Protein AF-A0A7V5NYD5-F1 (afdb_monomer_lite)

Sequence (141 aa):
VQAPVLSQFAYLVALLLFLVFDLHHLFLLGLGESFRLLPLGTLVLKRSLFEFLSLKGAVLFSLGLKVMAPALVILLLIQFALGIVSRFVPQINVMIVSFPLTIAVGLFFFGLTLELLGEILAPAYGRAVGLMPFIMKFFRG

Organism: NCBI:txid501497

Secondary structure (DSSP, 8-state):
----HHHHHHHHHHHHHHHHTTHHHHHHHHHHHHHHHS-TT-----HHHHHHHHHHHHHHHHHHHHHHHHHHHHHHHHHHHHHHHHHH-TTS-HHHHHHHHHHHHHHHHHHHHHHHHHHHHHHHHHHHHHTHHHHHHTT--

pLDDT: mean 84.42, std 9.33, range [44.72, 96.69]

Radius of gyration: 21.74 Å; chains: 1; bounding box: 43×26×63 Å

Foldseek 3Di:
DDDDPLVVVVVVLLVVLCVVLVLVVLVVVLVVVLCVLDPPPLFDQDPVLVVVVVVVVVVVVVVVCVLCVVLVVVLVVLVVVLVVVCVVPVVDPSVVVSVVVNVVSVVVSSVVCSVCVSVVSSVVSVVVSVCSVVSSVNGHD

InterPro domains:
  IPR002010 Type III secretion system inner membrane R protein [PF01311] (2-122)
  IPR002010 Type III secretion system inner membrane R protein [PR00953] (61-83)
  IPR002010 Type III secretion system inner membrane R protein [PR00953] (83-102)
  IPR002010 Type III secretion system inner membrane R protein [PTHR30065] (2-118)

Structure (mmCIF, N/CA/C/O backbone):
data_AF-A0A7V5NYD5-F1
#
_entry.id   AF-A0A7V5NYD5-F1
#
loop_
_atom_site.group_PDB
_atom_site.id
_atom_site.type_symbol
_atom_site.label_atom_id
_atom_site.label_alt_id
_atom_site.label_comp_id
_atom_site.label_asym_id
_atom_site.label_entity_id
_atom_site.label_seq_id
_atom_site.pdbx_PDB_ins_code
_atom_site.Cartn_x
_atom_site.Cartn_y
_atom_site.Cartn_z
_atom_site.occupancy
_atom_site.B_iso_or_equiv
_atom_site.auth_seq_id
_atom_site.auth_comp_id
_atom_site.auth_asym_id
_atom_site.auth_atom_id
_atom_site.pdbx_PDB_model_num
ATOM 1 N N . VAL A 1 1 ? 9.999 -18.517 4.140 1.00 44.72 1 VAL A N 1
ATOM 2 C CA . VAL A 1 1 ? 9.552 -17.222 4.706 1.00 44.72 1 VAL A CA 1
ATOM 3 C C . VAL A 1 1 ? 8.035 -17.222 4.681 1.00 44.72 1 VAL A C 1
ATOM 5 O O . VAL A 1 1 ? 7.474 -17.479 3.626 1.00 44.72 1 VAL A O 1
ATOM 8 N N . GLN A 1 2 ? 7.380 -17.075 5.831 1.00 48.22 2 GLN A N 1
ATOM 9 C CA . GLN A 1 2 ? 5.923 -17.169 5.945 1.00 48.22 2 GLN A CA 1
ATOM 10 C C . GLN A 1 2 ? 5.310 -15.871 5.396 1.00 48.22 2 GLN A C 1
ATOM 12 O O . GLN A 1 2 ? 5.367 -14.833 6.050 1.00 48.22 2 GLN A O 1
ATOM 17 N N . ALA A 1 3 ? 4.814 -15.899 4.157 1.00 64.88 3 ALA A N 1
ATOM 18 C CA . ALA A 1 3 ? 4.104 -14.760 3.588 1.00 64.88 3 ALA A CA 1
ATOM 19 C C . ALA A 1 3 ? 2.707 -14.666 4.232 1.00 64.88 3 ALA A C 1
ATOM 21 O O . ALA A 1 3 ? 2.021 -15.689 4.328 1.00 64.88 3 ALA A O 1
ATOM 22 N N . PRO A 1 4 ? 2.259 -13.478 4.677 1.00 85.25 4 PRO A N 1
ATOM 23 C CA . PRO A 1 4 ? 0.896 -13.291 5.161 1.00 85.25 4 PRO A CA 1
ATOM 24 C C . PRO A 1 4 ? -0.130 -13.736 4.113 1.00 85.25 4 PRO A C 1
ATOM 26 O O . PRO A 1 4 ? -0.029 -13.350 2.948 1.00 85.25 4 PRO A O 1
ATOM 29 N N . VAL A 1 5 ? -1.146 -14.497 4.526 1.00 89.31 5 VAL A N 1
ATOM 30 C CA . VAL A 1 5 ? -2.146 -15.101 3.621 1.00 89.31 5 VAL A CA 1
ATOM 31 C C . VAL A 1 5 ? -2.804 -14.057 2.712 1.00 89.31 5 VAL A C 1
ATOM 33 O O . VAL A 1 5 ? -2.909 -14.272 1.507 1.00 89.31 5 VAL A O 1
ATOM 36 N N . LEU A 1 6 ? -3.167 -12.889 3.256 1.00 87.94 6 LEU A N 1
ATOM 37 C CA . LEU A 1 6 ? -3.768 -11.801 2.476 1.00 87.94 6 LEU A CA 1
ATOM 38 C C . LEU A 1 6 ? -2.814 -11.232 1.414 1.00 87.94 6 LEU A C 1
ATOM 40 O O . LEU A 1 6 ? -3.253 -10.927 0.308 1.00 87.94 6 LEU A O 1
ATOM 44 N N . SER A 1 7 ? -1.515 -11.114 1.712 1.00 87.19 7 SER A N 1
ATOM 45 C CA . SER A 1 7 ? -0.536 -10.642 0.720 1.00 87.19 7 SER A CA 1
ATOM 46 C C . SER A 1 7 ? -0.368 -11.632 -0.428 1.00 87.19 7 SER A C 1
ATOM 48 O O . SER A 1 7 ? -0.313 -11.222 -1.585 1.00 87.19 7 SER A O 1
ATOM 50 N N . GLN A 1 8 ? -0.367 -12.933 -0.122 1.00 91.19 8 GLN A N 1
ATOM 51 C CA . GLN A 1 8 ? -0.298 -13.974 -1.140 1.00 91.19 8 GLN A CA 1
ATOM 52 C C . GLN A 1 8 ? -1.561 -13.971 -2.004 1.00 91.19 8 GLN A C 1
ATOM 54 O O . GLN A 1 8 ? -1.473 -14.086 -3.224 1.00 91.19 8 GLN A O 1
ATOM 59 N N . PHE A 1 9 ? -2.730 -13.793 -1.387 1.00 90.69 9 PHE A N 1
ATOM 60 C CA . PHE A 1 9 ? -3.989 -13.675 -2.113 1.00 90.69 9 PHE A CA 1
ATOM 61 C C . PHE A 1 9 ? -3.986 -12.470 -3.063 1.00 90.69 9 PHE A C 1
ATOM 63 O O . PHE A 1 9 ? -4.246 -12.631 -4.252 1.00 90.69 9 PHE A O 1
ATOM 70 N N . ALA A 1 10 ? -3.618 -11.281 -2.575 1.00 87.81 10 ALA A N 1
ATOM 71 C CA . ALA A 1 10 ? -3.524 -10.080 -3.406 1.00 87.81 10 ALA A CA 1
ATOM 72 C C . ALA A 1 10 ? -2.519 -10.243 -4.559 1.00 87.81 10 ALA A C 1
ATOM 74 O O . ALA A 1 10 ? -2.792 -9.807 -5.675 1.00 87.81 10 ALA A O 1
ATOM 75 N N . TYR A 1 11 ? -1.386 -10.911 -4.315 1.00 88.88 11 TYR A N 1
ATOM 76 C CA . TYR A 1 11 ? -0.411 -11.235 -5.356 1.00 88.88 11 TYR A CA 1
ATOM 77 C C . TYR A 1 11 ? -1.007 -12.132 -6.448 1.00 88.88 11 TYR A C 1
ATOM 79 O O . TYR A 1 11 ? -0.845 -11.838 -7.631 1.00 88.88 11 TYR A O 1
ATOM 87 N N . LEU A 1 12 ? -1.726 -13.194 -6.071 1.00 92.06 12 LEU A N 1
ATOM 88 C CA . LEU A 1 12 ? -2.377 -14.084 -7.035 1.00 92.06 12 LEU A CA 1
ATOM 89 C C . LEU A 1 12 ? -3.437 -13.345 -7.860 1.00 92.06 12 LEU A C 1
ATOM 91 O O . LEU A 1 12 ? -3.482 -13.519 -9.075 1.00 92.06 12 LEU A O 1
ATOM 95 N N . VAL A 1 13 ? -4.239 -12.476 -7.236 1.00 90.25 13 VAL A N 1
ATOM 96 C CA . VAL A 1 13 ? -5.211 -11.633 -7.955 1.00 90.25 13 VAL A CA 1
ATOM 97 C C . VAL A 1 13 ? -4.500 -10.697 -8.935 1.00 90.25 13 VAL A C 1
ATOM 99 O O . VAL A 1 13 ? -4.882 -10.629 -10.100 1.00 90.25 13 VAL A O 1
ATOM 102 N N . ALA A 1 14 ? -3.436 -10.017 -8.504 1.00 87.25 14 ALA A N 1
ATOM 103 C CA . ALA A 1 14 ? -2.657 -9.137 -9.374 1.00 87.25 14 ALA A CA 1
ATOM 104 C C . ALA A 1 14 ? -2.025 -9.895 -10.554 1.00 87.25 14 ALA A C 1
ATOM 106 O O . ALA A 1 14 ? -2.023 -9.389 -11.675 1.00 87.25 14 ALA A O 1
ATOM 107 N N . LEU A 1 15 ? -1.533 -11.1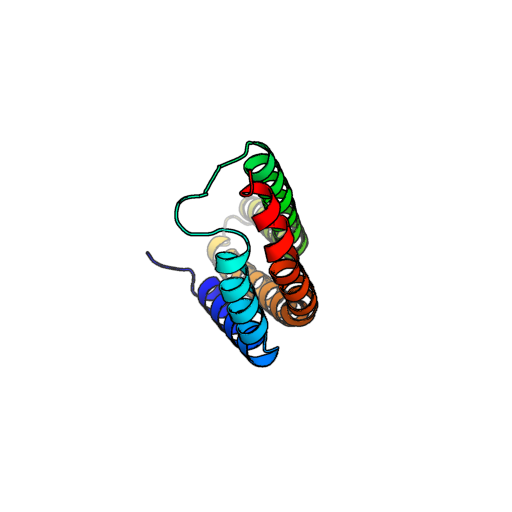17 -10.327 1.00 89.75 15 LEU A N 1
ATOM 108 C CA . LEU A 1 15 ? -1.003 -11.986 -11.378 1.00 89.75 15 LEU A CA 1
ATOM 109 C C . LEU A 1 15 ? -2.093 -12.383 -12.382 1.00 89.75 15 LEU A C 1
ATOM 111 O O . LEU A 1 15 ? -1.866 -12.320 -13.586 1.00 89.75 15 LEU A O 1
ATOM 115 N N . LEU A 1 16 ? -3.282 -12.755 -11.906 1.00 90.88 16 LEU A N 1
ATOM 116 C CA . LEU A 1 16 ? -4.411 -13.068 -12.784 1.00 90.88 16 LEU A CA 1
ATOM 117 C C . LEU A 1 16 ? -4.813 -11.853 -13.623 1.00 90.88 16 LEU A C 1
ATOM 119 O O . LEU A 1 16 ? -4.970 -11.986 -14.833 1.00 90.88 16 LEU A O 1
ATOM 123 N N . LEU A 1 17 ? -4.898 -10.664 -13.021 1.00 87.44 17 LEU A N 1
ATOM 124 C CA . LEU A 1 17 ? -5.152 -9.419 -13.754 1.00 87.44 17 LEU A CA 1
ATOM 125 C C . LEU A 1 17 ? -4.052 -9.137 -14.789 1.00 87.44 17 LEU A C 1
ATOM 127 O O . LEU A 1 17 ? -4.350 -8.746 -15.914 1.00 87.44 17 LEU A O 1
ATOM 131 N N . PHE A 1 18 ? -2.786 -9.388 -14.450 1.00 86.25 18 PHE A N 1
ATOM 132 C CA . PHE A 1 18 ? -1.663 -9.269 -15.383 1.00 86.25 18 PHE A CA 1
ATOM 133 C C . PHE A 1 18 ? -1.802 -10.195 -16.605 1.00 86.25 18 PHE A C 1
ATOM 135 O O . PHE A 1 18 ? -1.463 -9.796 -17.723 1.00 86.25 18 PHE A O 1
ATOM 142 N N . LEU A 1 19 ? -2.329 -11.408 -16.417 1.00 89.12 19 LEU A N 1
ATOM 143 C CA . LEU A 1 19 ? -2.619 -12.329 -17.518 1.00 89.12 19 LEU A CA 1
ATOM 144 C C . LEU A 1 19 ? -3.837 -11.871 -18.331 1.00 89.12 19 LEU A C 1
ATOM 146 O O . LEU A 1 19 ? -3.738 -11.804 -19.551 1.00 89.12 19 LEU A O 1
ATOM 150 N N . VAL A 1 20 ? -4.944 -11.524 -17.667 1.00 89.25 20 VAL A N 1
ATOM 151 C CA . VAL A 1 20 ? -6.217 -11.130 -18.305 1.00 89.25 20 VAL A CA 1
ATOM 152 C C . VAL A 1 20 ? -6.079 -9.862 -19.148 1.00 89.25 20 VAL A C 1
ATOM 154 O O . VAL A 1 20 ? -6.725 -9.747 -20.182 1.00 89.25 20 VAL A O 1
ATOM 157 N N . PHE A 1 21 ? -5.228 -8.919 -18.739 1.00 85.25 21 PHE A N 1
ATOM 158 C CA . PHE A 1 21 ? -4.957 -7.697 -19.504 1.00 85.25 21 PHE A CA 1
ATOM 159 C C . PHE A 1 21 ? -3.848 -7.856 -20.559 1.00 85.25 21 PHE A C 1
ATOM 161 O O . PHE A 1 21 ? -3.342 -6.851 -21.059 1.00 85.25 21 PHE A O 1
ATOM 168 N N . ASP A 1 22 ? -3.411 -9.084 -20.860 1.00 87.06 22 ASP A N 1
ATOM 169 C CA . ASP A 1 22 ? -2.352 -9.386 -21.837 1.00 87.06 22 ASP A CA 1
ATOM 170 C C . ASP A 1 22 ? -1.010 -8.673 -21.587 1.00 87.06 22 ASP A C 1
ATOM 172 O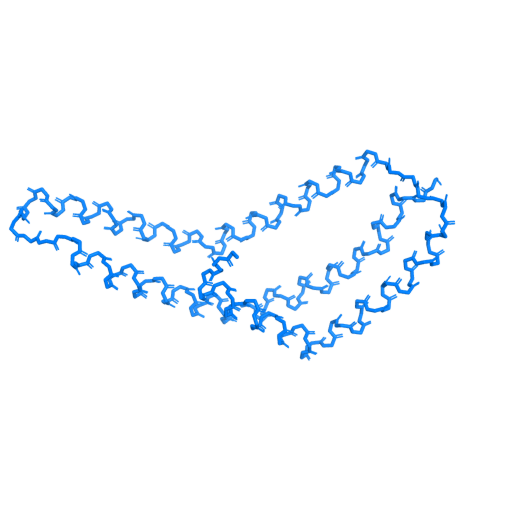 O . ASP A 1 22 ? -0.132 -8.607 -22.452 1.00 87.06 22 ASP A O 1
ATOM 176 N N . LEU A 1 23 ? -0.786 -8.186 -20.366 1.00 84.44 23 LEU A N 1
ATOM 177 C CA . LEU A 1 23 ? 0.391 -7.389 -20.009 1.00 84.44 23 LEU A CA 1
ATOM 178 C C . LEU A 1 23 ? 1.696 -8.191 -20.113 1.00 84.44 23 LEU A C 1
ATOM 180 O O . LEU A 1 23 ? 2.771 -7.618 -20.301 1.00 84.44 23 LEU A O 1
ATOM 184 N N . HIS A 1 24 ? 1.605 -9.518 -20.056 1.00 87.19 24 HIS A N 1
ATOM 185 C CA . HIS A 1 24 ? 2.714 -10.430 -20.307 1.00 87.19 24 HIS A CA 1
ATOM 186 C C . HIS A 1 24 ? 3.259 -10.338 -21.740 1.00 87.19 24 HIS A C 1
ATOM 188 O O . HIS A 1 24 ? 4.475 -10.398 -21.917 1.00 87.19 24 HIS A O 1
ATOM 194 N N . HIS A 1 25 ? 2.418 -10.101 -22.752 1.00 87.12 25 HIS A N 1
ATOM 195 C CA . HIS A 1 25 ? 2.880 -9.882 -24.127 1.00 87.12 25 HIS A CA 1
ATOM 196 C C . HIS A 1 25 ? 3.726 -8.610 -24.224 1.00 87.12 25 HIS A C 1
ATOM 198 O O . HIS A 1 25 ? 4.830 -8.629 -24.770 1.00 87.12 25 HIS A O 1
ATOM 204 N N . LEU A 1 26 ? 3.242 -7.512 -23.631 1.00 83.06 26 LEU A N 1
ATOM 205 C CA . LEU A 1 26 ? 3.974 -6.245 -23.575 1.00 83.06 26 LEU A CA 1
ATOM 206 C C . LEU A 1 26 ? 5.299 -6.394 -22.817 1.00 83.06 26 LEU A C 1
ATOM 208 O O . LEU A 1 26 ? 6.320 -5.857 -23.245 1.00 83.06 26 LEU A O 1
ATOM 212 N N . PHE A 1 27 ? 5.301 -7.154 -21.721 1.00 84.00 27 PHE A N 1
ATOM 213 C CA . PHE A 1 27 ? 6.510 -7.449 -20.958 1.00 84.00 27 PHE A CA 1
ATOM 214 C C . PHE A 1 27 ? 7.554 -8.205 -21.796 1.00 84.00 27 PHE A C 1
ATOM 216 O O . PHE A 1 27 ? 8.719 -7.807 -21.824 1.00 84.00 27 PHE A O 1
ATOM 223 N N . LEU A 1 28 ? 7.147 -9.256 -22.514 1.00 87.62 28 LEU A N 1
ATOM 224 C CA . LEU A 1 28 ? 8.042 -10.036 -23.376 1.00 87.62 28 LEU A CA 1
ATOM 225 C C . LEU A 1 28 ? 8.586 -9.204 -24.547 1.00 87.62 28 LEU A C 1
ATOM 227 O O . LEU A 1 28 ? 9.775 -9.289 -24.856 1.00 87.62 28 LEU A O 1
ATOM 231 N N . LEU A 1 29 ? 7.751 -8.357 -25.156 1.00 85.19 29 LEU A N 1
ATOM 232 C CA . LEU A 1 29 ? 8.182 -7.413 -26.193 1.00 85.19 29 LEU A CA 1
ATOM 233 C C . LEU A 1 29 ? 9.226 -6.425 -25.658 1.00 85.19 29 LEU A C 1
ATOM 235 O O . LEU A 1 29 ? 10.268 -6.226 -26.285 1.00 85.19 29 LEU A O 1
ATOM 239 N N . GLY A 1 30 ? 8.981 -5.846 -24.480 1.00 82.06 30 GLY A N 1
ATOM 240 C CA . GLY A 1 30 ? 9.932 -4.954 -23.817 1.00 82.06 30 GLY A CA 1
ATOM 241 C C . GLY A 1 30 ? 11.257 -5.646 -23.486 1.00 82.06 30 GLY A C 1
ATOM 242 O O . GLY A 1 30 ? 12.326 -5.058 -23.666 1.00 82.06 30 GLY A O 1
ATOM 243 N N . LEU A 1 31 ? 11.212 -6.917 -23.079 1.00 83.50 31 LEU A N 1
ATOM 244 C CA . LEU A 1 31 ? 12.404 -7.730 -22.836 1.00 83.50 31 LEU A CA 1
ATOM 245 C C . LEU A 1 31 ? 13.208 -7.969 -24.124 1.00 83.50 31 LEU A C 1
ATOM 247 O O . LEU A 1 31 ? 14.425 -7.800 -24.120 1.00 83.50 31 LEU A O 1
ATOM 251 N N . GLY A 1 32 ? 12.547 -8.284 -25.240 1.00 84.81 32 GLY A N 1
ATOM 252 C CA . GLY A 1 32 ? 13.207 -8.416 -26.543 1.00 84.81 32 GLY A CA 1
ATOM 253 C C . GLY A 1 32 ? 13.883 -7.118 -27.005 1.00 84.81 32 GLY A C 1
ATOM 254 O O . GLY A 1 32 ? 15.046 -7.129 -27.413 1.00 84.81 32 GLY A O 1
ATOM 255 N N . GLU A 1 33 ? 13.194 -5.983 -26.869 1.00 82.38 33 GLU A N 1
ATOM 256 C CA . GLU A 1 33 ? 13.739 -4.664 -27.227 1.00 82.38 33 GLU A CA 1
ATOM 257 C C . GLU A 1 33 ? 14.897 -4.238 -26.301 1.00 82.38 33 GLU A C 1
ATOM 259 O O . GLU A 1 33 ? 15.820 -3.542 -26.732 1.00 82.38 33 GLU A O 1
ATOM 264 N N . SER A 1 34 ? 14.923 -4.737 -25.059 1.00 80.44 34 SER A N 1
ATOM 265 C CA . SER A 1 34 ? 16.030 -4.522 -24.113 1.00 80.44 34 SER A CA 1
ATOM 266 C C . SER A 1 34 ? 17.376 -4.937 -24.692 1.00 80.44 34 SER A C 1
ATOM 268 O O . SER A 1 34 ? 18.337 -4.176 -24.608 1.00 80.44 34 SER A O 1
ATOM 270 N N . PHE A 1 35 ? 17.442 -6.114 -25.318 1.00 81.94 35 PHE A N 1
ATOM 271 C CA . PHE A 1 35 ? 18.683 -6.647 -25.888 1.00 81.94 35 PHE A CA 1
ATOM 272 C C . PHE A 1 35 ? 19.131 -5.908 -27.153 1.00 81.94 35 PHE A C 1
ATOM 274 O O . PHE A 1 35 ? 20.318 -5.907 -27.477 1.00 81.94 35 PHE A O 1
ATOM 281 N N . ARG A 1 36 ? 18.204 -5.249 -27.862 1.00 80.06 36 ARG A N 1
ATOM 282 C CA . ARG A 1 36 ? 18.539 -4.363 -28.988 1.00 80.06 36 ARG A CA 1
ATOM 283 C C . ARG A 1 36 ? 19.124 -3.040 -28.511 1.00 80.06 36 ARG A C 1
ATOM 285 O O . ARG A 1 36 ? 20.065 -2.528 -29.115 1.00 80.06 36 ARG A O 1
ATOM 292 N N . LEU A 1 37 ? 18.560 -2.479 -27.443 1.00 74.88 37 LEU A N 1
ATOM 293 C CA . LEU A 1 37 ? 18.982 -1.191 -26.894 1.00 74.88 37 LEU A CA 1
ATOM 294 C C . LEU A 1 37 ? 20.252 -1.297 -26.036 1.00 74.88 37 LEU A C 1
ATOM 296 O O . LEU A 1 37 ? 21.024 -0.337 -25.988 1.00 74.88 37 LEU A O 1
ATOM 300 N N . LEU A 1 38 ? 20.479 -2.453 -25.407 1.00 78.06 38 LEU A N 1
ATOM 301 C CA . LEU A 1 38 ? 21.655 -2.797 -24.607 1.00 78.06 38 LEU A CA 1
ATOM 302 C C . LEU A 1 38 ? 22.266 -4.119 -25.077 1.00 78.06 38 LEU A C 1
ATOM 304 O O . LEU A 1 38 ? 21.945 -5.179 -24.532 1.00 78.06 38 LEU A O 1
ATOM 308 N N . PRO A 1 39 ? 23.168 -4.064 -26.070 1.00 75.44 39 PRO A N 1
ATOM 309 C CA . PRO A 1 39 ? 23.969 -5.213 -26.449 1.00 75.44 39 PRO A CA 1
ATOM 310 C C . PRO A 1 39 ? 24.751 -5.772 -25.254 1.00 75.44 39 PRO A C 1
ATOM 312 O O . PRO A 1 39 ? 25.169 -5.050 -24.343 1.00 75.44 39 PRO A O 1
ATOM 315 N N . LEU A 1 40 ? 24.979 -7.083 -25.267 1.00 75.69 40 LEU A N 1
ATOM 316 C CA . LEU A 1 40 ? 25.758 -7.753 -24.229 1.00 75.69 40 LEU A CA 1
ATOM 317 C C . LEU A 1 40 ? 27.165 -7.133 -24.152 1.00 75.69 40 LEU A C 1
ATOM 319 O O . LEU A 1 40 ? 27.862 -7.031 -25.157 1.00 75.69 40 LEU A O 1
ATOM 323 N N . GLY A 1 41 ? 27.569 -6.707 -22.952 1.00 74.50 41 GLY A N 1
ATOM 324 C CA . GLY A 1 41 ? 28.883 -6.104 -22.697 1.00 74.50 41 GLY A CA 1
ATOM 325 C C . GLY A 1 41 ? 28.938 -4.571 -22.730 1.00 74.50 41 GLY A C 1
ATOM 326 O O . GLY A 1 41 ? 29.971 -4.017 -22.369 1.00 74.50 41 GLY A O 1
ATOM 327 N N . THR A 1 42 ? 27.854 -3.866 -23.080 1.00 72.44 42 THR A N 1
ATOM 328 C CA . THR A 1 42 ? 27.838 -2.384 -23.139 1.00 72.44 42 THR A CA 1
ATOM 329 C C . THR A 1 42 ? 27.143 -1.720 -21.943 1.00 72.44 42 THR A C 1
ATOM 331 O O . THR A 1 42 ? 26.705 -0.575 -22.036 1.00 72.44 42 THR A O 1
ATOM 334 N N . LEU A 1 43 ? 26.975 -2.439 -20.830 1.00 75.69 43 LEU A N 1
ATOM 335 C CA . LEU A 1 43 ? 26.263 -1.947 -19.648 1.00 75.69 43 LEU A CA 1
ATOM 336 C C . LEU A 1 43 ? 27.083 -0.883 -18.908 1.00 75.69 43 LEU A C 1
ATOM 338 O O . LEU A 1 43 ? 28.096 -1.195 -18.285 1.00 75.69 43 LEU A O 1
ATOM 342 N N . VAL A 1 44 ? 26.597 0.360 -18.910 1.00 77.81 44 VAL A N 1
ATOM 343 C CA . VAL A 1 44 ? 27.150 1.447 -18.091 1.00 77.81 44 VAL A CA 1
ATOM 344 C C . VAL A 1 44 ? 26.103 1.894 -17.075 1.00 77.81 44 VAL A C 1
ATOM 346 O O . VAL A 1 44 ? 25.067 2.446 -17.432 1.00 77.81 44 VAL A O 1
ATOM 349 N N . LEU A 1 45 ? 26.358 1.673 -15.785 1.00 75.12 45 LEU A N 1
ATOM 350 C CA . LEU A 1 45 ? 25.478 2.138 -14.709 1.00 75.12 45 LEU A CA 1
ATOM 351 C C . LEU A 1 45 ? 25.675 3.641 -14.479 1.00 75.12 45 LEU A C 1
ATOM 353 O O . LEU A 1 45 ? 26.662 4.067 -13.880 1.00 75.12 45 LEU A O 1
ATOM 357 N N . LYS A 1 46 ? 24.723 4.458 -14.941 1.00 81.25 46 LYS A N 1
ATOM 358 C CA . LYS A 1 46 ? 24.721 5.908 -14.696 1.00 81.25 46 LYS A CA 1
ATOM 359 C C . LYS A 1 46 ? 24.070 6.237 -13.348 1.00 81.25 46 LYS A C 1
ATOM 361 O O . LYS A 1 46 ? 23.065 5.642 -12.967 1.00 81.25 46 LYS A O 1
ATOM 366 N N . ARG A 1 47 ? 24.584 7.256 -12.650 1.00 84.12 47 ARG A N 1
ATOM 367 C CA . ARG A 1 47 ? 23.988 7.788 -11.404 1.00 84.12 47 ARG A CA 1
ATOM 368 C C . ARG A 1 47 ? 22.526 8.216 -11.583 1.00 84.12 47 ARG A C 1
ATOM 370 O O . ARG A 1 47 ? 21.711 8.023 -10.689 1.00 84.12 47 ARG A O 1
ATOM 377 N N . SER A 1 48 ? 22.183 8.717 -12.764 1.00 82.81 48 SER A N 1
ATOM 378 C CA . SER A 1 48 ? 20.823 9.120 -13.122 1.00 82.81 48 SER A CA 1
ATOM 379 C C . SER A 1 48 ? 19.814 7.964 -13.125 1.00 82.81 48 SER A C 1
ATOM 381 O O . SER A 1 48 ? 18.631 8.197 -12.887 1.00 82.81 48 SER A O 1
ATOM 383 N N . LEU A 1 49 ? 20.259 6.712 -13.301 1.00 82.44 49 LEU A N 1
ATOM 384 C CA . LEU A 1 49 ? 19.402 5.542 -13.104 1.00 82.44 49 LEU A CA 1
ATOM 385 C C . LEU A 1 49 ? 18.991 5.398 -11.634 1.00 82.44 49 LEU A C 1
ATOM 387 O O . LEU A 1 49 ? 17.823 5.148 -11.349 1.00 82.44 49 LEU A O 1
ATOM 391 N N . PHE A 1 50 ? 19.933 5.563 -10.702 1.00 84.50 50 PHE A N 1
ATOM 392 C CA . PHE A 1 50 ? 19.644 5.475 -9.269 1.00 84.50 50 PHE A CA 1
ATOM 393 C C . PHE A 1 50 ? 18.669 6.566 -8.827 1.00 84.50 50 PHE A C 1
ATOM 395 O O . PHE A 1 50 ? 17.734 6.280 -8.083 1.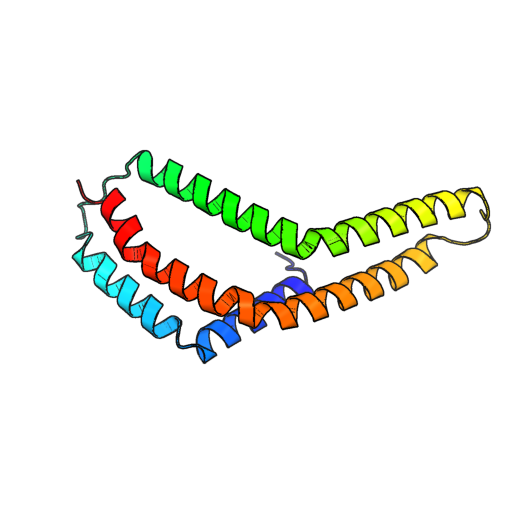00 84.50 50 PHE A O 1
ATOM 402 N N . GLU A 1 51 ? 18.846 7.793 -9.319 1.00 87.81 51 GLU A N 1
ATOM 403 C CA . GLU A 1 51 ? 17.923 8.906 -9.063 1.00 87.81 51 GLU A CA 1
ATOM 404 C C . GLU A 1 51 ? 16.531 8.635 -9.643 1.00 87.81 51 GLU A C 1
ATOM 406 O O . GLU A 1 51 ? 15.517 8.865 -8.984 1.00 87.81 51 GLU A O 1
ATOM 411 N N . PHE A 1 52 ? 16.458 8.076 -10.852 1.00 85.69 52 PHE A N 1
ATOM 412 C CA . PHE A 1 52 ? 15.186 7.683 -11.445 1.00 85.69 52 PHE A CA 1
ATOM 413 C C . PHE A 1 52 ? 14.485 6.585 -10.630 1.00 85.69 52 PHE A C 1
ATOM 415 O O . PHE A 1 52 ? 13.293 6.700 -10.334 1.00 85.69 52 PHE A O 1
ATOM 422 N N . LEU A 1 53 ? 15.208 5.531 -10.243 1.00 86.00 53 LEU A N 1
ATOM 423 C CA . LEU A 1 53 ? 14.657 4.418 -9.469 1.00 86.00 53 LEU A CA 1
ATOM 424 C C . LEU A 1 53 ? 14.204 4.857 -8.075 1.00 86.00 53 LEU A C 1
ATOM 426 O O . LEU A 1 53 ? 13.139 4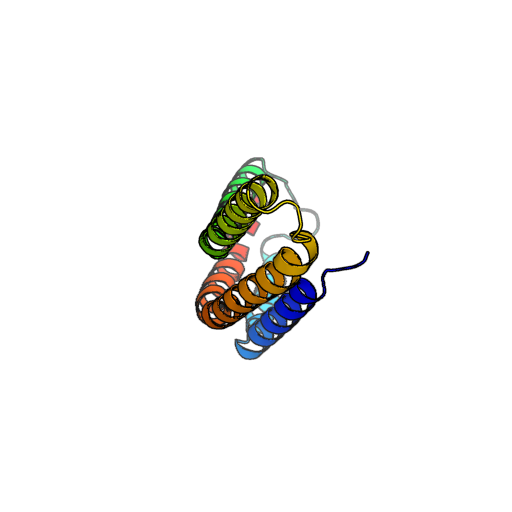.428 -7.632 1.00 86.00 53 LEU A O 1
ATOM 430 N N . SER A 1 54 ? 14.953 5.733 -7.401 1.00 89.94 54 SER A N 1
ATOM 431 C CA . SER A 1 54 ? 14.571 6.242 -6.080 1.00 89.94 54 SER A CA 1
ATOM 432 C C . SER A 1 54 ? 13.298 7.090 -6.148 1.00 89.94 54 SER A C 1
ATOM 434 O O . SER A 1 54 ? 12.373 6.871 -5.363 1.00 89.94 54 SER A O 1
ATOM 436 N N . LEU A 1 55 ? 13.186 7.974 -7.146 1.00 89.06 55 LEU A N 1
ATOM 437 C CA . LEU A 1 55 ? 11.975 8.757 -7.403 1.00 89.06 55 LEU A CA 1
ATOM 438 C C . LEU A 1 55 ? 10.769 7.856 -7.694 1.00 89.06 55 LEU A C 1
ATOM 440 O O . LEU A 1 55 ? 9.692 8.056 -7.129 1.00 89.06 55 LEU A O 1
ATOM 444 N N . LYS A 1 56 ? 10.929 6.837 -8.547 1.00 86.62 56 LYS A N 1
ATOM 445 C CA . LYS A 1 56 ? 9.840 5.893 -8.854 1.00 86.62 56 LYS A CA 1
ATOM 446 C C . LYS A 1 56 ? 9.463 5.029 -7.650 1.00 86.62 56 LYS A C 1
ATOM 448 O O . LYS A 1 56 ? 8.273 4.822 -7.418 1.00 86.62 56 LYS A O 1
ATOM 453 N N . GLY A 1 57 ? 10.438 4.591 -6.858 1.00 87.75 57 GLY A N 1
ATOM 454 C CA . GLY A 1 57 ? 10.207 3.867 -5.608 1.00 87.75 57 GLY A CA 1
ATOM 455 C C . GLY A 1 57 ? 9.401 4.691 -4.604 1.00 87.75 57 GLY A C 1
ATOM 456 O O . GLY A 1 57 ? 8.425 4.191 -4.046 1.00 87.75 57 GLY A O 1
ATOM 457 N N . ALA A 1 58 ? 9.729 5.977 -4.444 1.00 91.06 58 ALA A N 1
ATOM 458 C CA . ALA A 1 58 ? 8.978 6.888 -3.581 1.00 91.06 58 ALA A CA 1
ATOM 459 C C . ALA A 1 58 ? 7.521 7.058 -4.042 1.00 91.06 58 ALA A C 1
ATOM 461 O O . ALA A 1 58 ? 6.605 7.052 -3.217 1.00 91.06 58 ALA A O 1
ATOM 462 N N . VAL A 1 59 ? 7.282 7.143 -5.357 1.00 88.19 59 VAL A N 1
ATOM 463 C CA . VAL A 1 59 ? 5.921 7.199 -5.914 1.00 88.19 59 VAL A CA 1
ATOM 464 C C . VAL A 1 59 ? 5.139 5.930 -5.574 1.00 88.19 59 VAL A C 1
ATOM 466 O O . VAL A 1 59 ? 4.025 6.041 -5.063 1.00 88.19 59 VAL A O 1
ATOM 469 N N . LEU A 1 60 ? 5.719 4.744 -5.790 1.00 85.19 60 LEU A N 1
ATOM 470 C CA . LEU A 1 60 ? 5.069 3.465 -5.475 1.00 85.19 60 LEU A CA 1
ATOM 471 C C . LEU A 1 60 ? 4.755 3.333 -3.979 1.00 85.19 60 LEU A C 1
ATOM 473 O O . LEU A 1 60 ? 3.636 2.968 -3.620 1.00 85.19 60 LEU A O 1
ATOM 477 N N . PHE A 1 61 ? 5.702 3.700 -3.111 1.00 88.19 61 PHE A N 1
ATOM 478 C CA . PHE A 1 61 ? 5.491 3.705 -1.664 1.00 88.19 61 PHE A CA 1
ATOM 479 C C . PHE A 1 61 ? 4.369 4.668 -1.260 1.00 88.19 61 PHE A C 1
ATOM 481 O O . PHE A 1 61 ? 3.466 4.294 -0.514 1.00 88.19 61 PHE A O 1
ATOM 488 N N . SER A 1 62 ? 4.379 5.891 -1.800 1.00 91.00 62 SER A N 1
ATOM 489 C CA . SER A 1 62 ? 3.343 6.887 -1.511 1.00 91.00 62 SER A CA 1
ATOM 490 C C . SER A 1 62 ? 1.957 6.444 -1.984 1.00 91.00 62 SER A C 1
ATOM 492 O O . SER A 1 62 ? 0.968 6.722 -1.311 1.00 91.00 62 SER A O 1
ATOM 494 N N . LEU A 1 63 ? 1.876 5.733 -3.113 1.00 86.44 63 LEU A N 1
ATOM 495 C CA . LEU A 1 63 ? 0.624 5.198 -3.637 1.00 86.44 63 LEU A CA 1
ATOM 496 C C . LEU A 1 63 ? 0.080 4.106 -2.713 1.00 86.44 63 LEU A C 1
ATOM 498 O O . LEU A 1 63 ? -1.071 4.196 -2.293 1.00 86.44 63 LEU A O 1
ATOM 502 N N . GLY A 1 64 ? 0.914 3.131 -2.337 1.00 85.50 64 GLY A N 1
ATOM 503 C CA . GLY A 1 64 ? 0.523 2.077 -1.398 1.00 85.50 64 GLY A CA 1
ATOM 504 C C . GLY A 1 64 ? 0.091 2.640 -0.043 1.00 85.50 64 GLY A C 1
ATOM 505 O O . GLY A 1 64 ? -0.938 2.236 0.498 1.00 85.50 64 GLY A O 1
ATOM 506 N N . LEU A 1 65 ? 0.817 3.642 0.464 1.00 90.31 65 LEU A N 1
ATOM 507 C CA . LEU A 1 65 ? 0.460 4.318 1.707 1.00 90.31 65 LEU A CA 1
ATOM 508 C C . LEU A 1 65 ? -0.874 5.057 1.587 1.00 90.31 65 LEU A C 1
ATOM 510 O O . LEU A 1 65 ? -1.683 4.953 2.495 1.00 90.31 65 LEU A O 1
ATOM 514 N N . LYS A 1 66 ? -1.140 5.765 0.482 1.00 89.50 66 LYS A N 1
ATOM 515 C CA . LYS A 1 66 ? -2.421 6.460 0.258 1.00 89.50 66 LYS A CA 1
ATOM 516 C C . LYS A 1 66 ? -3.605 5.497 0.185 1.00 89.50 66 LYS A C 1
ATOM 518 O O . LYS A 1 66 ? -4.648 5.803 0.750 1.00 89.50 66 LYS A O 1
ATOM 523 N N . VAL A 1 67 ? -3.434 4.350 -0.472 1.00 87.94 67 VAL A N 1
ATOM 524 C CA . VAL A 1 67 ? -4.473 3.310 -0.563 1.00 87.94 67 VAL A CA 1
ATOM 525 C C . VAL A 1 67 ? -4.785 2.733 0.822 1.00 87.94 67 VAL A C 1
ATOM 527 O O . VAL A 1 67 ? -5.950 2.594 1.179 1.00 87.94 67 VAL A O 1
ATOM 530 N N . MET A 1 68 ? -3.759 2.466 1.639 1.00 88.62 68 MET A N 1
ATOM 531 C CA . MET A 1 68 ? -3.936 1.887 2.979 1.00 88.62 68 MET A CA 1
ATOM 532 C C . MET A 1 68 ? -4.187 2.914 4.091 1.00 88.62 68 MET A C 1
ATOM 534 O O . MET A 1 68 ? -4.639 2.537 5.170 1.00 88.62 68 MET A O 1
ATOM 538 N N . ALA A 1 69 ? -3.919 4.200 3.857 1.00 93.06 69 ALA A N 1
ATOM 539 C CA . ALA A 1 69 ? -4.074 5.280 4.830 1.00 93.06 69 ALA A CA 1
ATOM 540 C C . ALA A 1 69 ? -5.426 5.271 5.564 1.00 93.06 69 ALA A C 1
ATOM 542 O O . ALA A 1 69 ? -5.400 5.307 6.795 1.00 93.06 69 ALA A O 1
ATOM 543 N N . PRO A 1 70 ? -6.593 5.184 4.890 1.00 91.19 70 PRO A N 1
ATOM 544 C CA . PRO A 1 70 ? -7.875 5.170 5.593 1.00 91.19 70 PRO A CA 1
ATOM 545 C C . PRO A 1 70 ? -7.999 3.973 6.545 1.00 91.19 70 PRO A C 1
ATOM 547 O O . PRO A 1 70 ? -8.397 4.146 7.697 1.00 91.19 70 PRO A O 1
ATOM 550 N N . ALA A 1 71 ? -7.579 2.782 6.107 1.00 92.69 71 ALA A N 1
ATOM 551 C CA . ALA A 1 71 ? -7.591 1.577 6.931 1.00 92.69 71 ALA A CA 1
ATOM 552 C C . ALA A 1 71 ? -6.680 1.726 8.159 1.00 92.69 71 ALA A C 1
ATOM 554 O O . ALA A 1 71 ? -7.089 1.418 9.278 1.00 92.69 71 ALA A O 1
ATOM 555 N N . LEU A 1 72 ? -5.461 2.241 7.962 1.00 94.44 72 LEU A N 1
ATOM 556 C CA . LEU A 1 72 ? -4.491 2.465 9.035 1.00 94.44 72 LEU A CA 1
ATOM 557 C C . LEU A 1 72 ? -5.014 3.453 10.078 1.00 94.44 72 LEU A C 1
ATOM 559 O O . LEU A 1 72 ? -4.900 3.187 11.272 1.00 94.44 72 LEU A O 1
ATOM 563 N N . VAL A 1 73 ? -5.608 4.567 9.641 1.00 96.31 73 VAL A N 1
ATOM 564 C CA . VAL A 1 73 ? -6.178 5.577 10.545 1.00 96.31 73 VAL A CA 1
ATOM 565 C C . VAL A 1 73 ? -7.313 4.977 11.371 1.00 96.31 73 VAL A C 1
ATOM 567 O O . VAL A 1 73 ? -7.329 5.137 12.588 1.00 96.31 73 VAL A O 1
ATOM 570 N N . ILE A 1 74 ? -8.233 4.245 10.742 1.00 96.00 74 ILE A N 1
ATOM 571 C CA . ILE A 1 74 ? -9.375 3.645 11.443 1.00 96.00 74 ILE A CA 1
ATOM 572 C C . ILE A 1 74 ? -8.914 2.581 12.439 1.00 96.00 74 ILE A C 1
ATOM 574 O O . ILE A 1 74 ? -9.352 2.596 13.588 1.00 96.00 74 ILE A O 1
ATOM 578 N N . LEU A 1 75 ? -7.998 1.697 12.039 1.00 95.44 75 LEU A N 1
ATOM 579 C CA . LEU A 1 75 ? -7.428 0.701 12.944 1.00 95.44 75 LEU A CA 1
ATOM 580 C C . LEU A 1 75 ? -6.711 1.370 14.120 1.00 95.44 75 LEU A C 1
ATOM 582 O O . LEU A 1 75 ? -6.918 0.972 15.262 1.00 95.44 75 LEU A O 1
ATOM 586 N N . LEU A 1 76 ? -5.933 2.426 13.878 1.00 96.38 76 LEU A N 1
ATOM 587 C CA . LEU A 1 76 ? -5.258 3.168 14.941 1.00 96.38 76 LEU A CA 1
ATOM 588 C C . LEU A 1 76 ? -6.256 3.802 15.924 1.00 96.38 76 LEU A C 1
ATOM 590 O O . LEU A 1 76 ? -6.074 3.685 17.137 1.00 96.38 76 LEU A O 1
ATOM 594 N N . LEU A 1 77 ? -7.332 4.414 15.421 1.00 96.69 77 LEU A N 1
ATOM 595 C CA . LEU A 1 77 ? -8.397 4.983 16.252 1.00 96.69 77 LEU A CA 1
ATOM 596 C C . LEU A 1 77 ? -9.123 3.914 17.073 1.00 96.69 77 LEU A C 1
ATOM 598 O O . LEU A 1 77 ? -9.408 4.142 18.248 1.00 96.69 77 LEU A O 1
ATOM 602 N N . ILE A 1 78 ? -9.379 2.742 16.492 1.00 95.19 78 ILE A N 1
ATOM 603 C CA . ILE A 1 78 ? -9.972 1.603 17.199 1.00 95.19 78 ILE A CA 1
ATOM 604 C C . ILE A 1 78 ? -9.069 1.157 18.346 1.00 95.19 78 ILE A C 1
ATOM 606 O O . ILE A 1 78 ? -9.537 1.032 19.477 1.00 95.19 78 ILE A O 1
ATOM 610 N N . GLN A 1 79 ? -7.772 0.975 18.088 1.00 94.00 79 GLN A N 1
ATOM 611 C CA . GLN A 1 79 ? -6.832 0.562 19.129 1.00 94.00 79 GLN A CA 1
ATOM 612 C C . GLN A 1 79 ? -6.719 1.618 20.235 1.00 94.00 79 GLN A C 1
ATOM 614 O O . GLN A 1 79 ? -6.653 1.267 21.414 1.00 94.00 79 GLN A O 1
ATOM 619 N N . PHE A 1 80 ? -6.761 2.904 19.878 1.00 95.38 80 PHE A N 1
ATOM 620 C CA . PHE A 1 80 ? -6.778 3.996 20.847 1.00 95.38 80 PHE A CA 1
ATOM 621 C C . PHE A 1 80 ? -8.052 3.984 21.706 1.00 95.38 80 PHE A C 1
ATOM 623 O O . PHE A 1 80 ? -7.968 4.021 22.935 1.00 95.38 80 PHE A O 1
ATOM 630 N N . ALA A 1 81 ? -9.226 3.858 21.084 1.00 94.00 81 ALA A N 1
ATOM 631 C CA . ALA A 1 81 ? -10.508 3.789 21.781 1.00 94.00 81 ALA A CA 1
ATOM 632 C C . ALA A 1 81 ? -10.580 2.578 22.723 1.00 94.00 81 ALA A C 1
ATOM 634 O O . ALA A 1 81 ? -10.954 2.716 23.886 1.00 94.00 81 ALA A O 1
ATOM 635 N N . LEU A 1 82 ? -10.154 1.404 22.258 1.00 93.50 82 LEU A N 1
ATOM 636 C CA . LEU A 1 82 ? -10.091 0.189 23.068 1.00 93.50 82 LEU A CA 1
ATOM 637 C C . LEU A 1 82 ? -9.096 0.321 24.231 1.00 93.50 82 LEU A C 1
ATOM 639 O O . LEU A 1 82 ? -9.387 -0.116 25.347 1.00 93.50 82 LEU A O 1
ATOM 643 N N . GLY A 1 83 ? -7.959 0.983 24.007 1.00 92.06 83 GLY A N 1
ATOM 644 C CA . GLY A 1 83 ? -7.006 1.323 25.062 1.00 92.06 83 GLY A CA 1
ATOM 645 C C . GLY A 1 83 ? -7.626 2.208 26.146 1.00 92.06 83 GLY A C 1
ATOM 646 O O . GLY A 1 83 ? -7.407 1.968 27.333 1.00 92.06 83 GLY A O 1
ATOM 647 N N . ILE A 1 84 ? -8.463 3.176 25.769 1.00 94.25 84 ILE A N 1
ATOM 648 C CA . ILE A 1 84 ? -9.225 3.991 26.725 1.00 94.25 84 ILE A CA 1
ATOM 649 C C . ILE A 1 84 ? -10.245 3.127 27.478 1.00 94.25 84 ILE A C 1
ATOM 651 O O . ILE A 1 84 ? -10.264 3.148 28.709 1.00 94.25 84 ILE A O 1
ATOM 655 N N . VAL A 1 85 ? -11.044 2.324 26.768 1.00 93.31 85 VAL A N 1
ATOM 656 C CA . VAL A 1 85 ? -12.052 1.429 27.368 1.00 93.31 85 VAL A CA 1
ATOM 657 C C . VAL A 1 85 ? -11.423 0.489 28.397 1.00 93.31 85 VAL A C 1
ATOM 659 O O . VAL A 1 85 ? -12.012 0.286 29.456 1.00 93.31 85 VAL A O 1
ATOM 662 N N . SER A 1 86 ? -10.202 -0.001 28.154 1.00 91.44 86 SER A N 1
ATOM 663 C CA . SER A 1 86 ? -9.478 -0.863 29.101 1.00 91.44 86 SER A CA 1
ATOM 664 C C . SER A 1 86 ? -9.270 -0.225 30.482 1.00 91.44 86 SER A C 1
ATOM 666 O O . SER A 1 86 ? -9.238 -0.933 31.485 1.00 91.44 86 SER A O 1
ATOM 668 N N . ARG A 1 87 ? -9.168 1.112 30.551 1.00 90.50 87 ARG A N 1
ATOM 669 C CA . ARG A 1 87 ? -9.013 1.851 31.813 1.00 90.50 87 ARG A CA 1
ATOM 670 C C . ARG A 1 87 ? -10.341 2.080 32.530 1.00 90.50 87 ARG A C 1
ATOM 672 O O . ARG A 1 87 ? -10.360 2.113 33.754 1.00 90.50 87 ARG A O 1
ATOM 679 N N . PHE A 1 88 ? -11.431 2.252 31.782 1.00 90.88 88 PHE A N 1
ATOM 680 C CA . PHE A 1 88 ? -12.759 2.524 32.343 1.00 90.88 88 PHE A CA 1
ATOM 681 C C . PHE A 1 88 ? -13.531 1.253 32.708 1.00 90.88 88 PHE A C 1
ATOM 683 O O . PHE A 1 88 ? -14.303 1.261 33.663 1.00 90.88 88 PHE A O 1
ATOM 690 N N . VAL A 1 89 ? -13.328 0.161 31.967 1.00 91.56 89 VAL A N 1
ATOM 691 C CA . VAL A 1 89 ? -14.004 -1.125 32.183 1.00 91.56 89 VAL A CA 1
ATOM 692 C C . VAL A 1 89 ? -12.956 -2.244 32.295 1.00 91.56 89 VAL A C 1
ATOM 694 O O . VAL A 1 89 ? -12.827 -3.067 31.389 1.00 91.56 89 VAL A O 1
ATOM 697 N N . PRO A 1 90 ? -12.200 -2.308 33.409 1.00 83.19 90 PRO A N 1
ATOM 698 C CA . PRO A 1 90 ? -11.055 -3.218 33.562 1.00 83.19 90 PRO A CA 1
ATOM 699 C C . PRO A 1 90 ? -11.441 -4.705 33.607 1.00 83.19 90 PRO A C 1
ATOM 701 O O . PRO A 1 90 ? -10.603 -5.577 33.412 1.00 83.19 90 PRO A O 1
ATOM 704 N N . GLN A 1 91 ? -12.719 -4.998 33.853 1.00 88.12 91 GLN A N 1
ATOM 705 C CA . GLN A 1 91 ? -13.284 -6.350 33.847 1.00 88.12 91 GLN A CA 1
ATOM 706 C C . GLN A 1 91 ? -13.470 -6.935 32.436 1.00 88.12 91 GLN A C 1
ATOM 708 O O . GLN A 1 91 ? -13.591 -8.151 32.294 1.00 88.12 91 GLN A O 1
ATOM 713 N N . ILE A 1 92 ? -13.493 -6.100 31.388 1.00 86.94 92 ILE A N 1
ATOM 714 C CA . ILE A 1 92 ? -13.565 -6.579 30.004 1.00 86.94 92 ILE A CA 1
ATOM 715 C C . ILE A 1 92 ? -12.153 -6.899 29.520 1.00 86.94 92 ILE A C 1
ATOM 717 O O . ILE A 1 92 ? -11.272 -6.041 29.498 1.00 86.94 92 ILE A O 1
ATOM 721 N N . ASN A 1 93 ? -11.952 -8.124 29.033 1.00 88.00 93 ASN A N 1
ATOM 722 C CA . ASN A 1 93 ? -10.743 -8.465 28.298 1.00 88.00 93 ASN A CA 1
ATOM 723 C C . ASN A 1 93 ? -10.779 -7.814 26.906 1.00 88.00 93 ASN A C 1
ATOM 725 O O . ASN A 1 93 ? -11.320 -8.366 25.947 1.00 88.00 93 ASN A O 1
ATOM 729 N N . VAL A 1 94 ? -10.178 -6.631 26.800 1.00 88.69 94 VAL A N 1
ATOM 730 C CA . VAL A 1 94 ? -10.135 -5.831 25.568 1.00 88.69 94 VAL A CA 1
ATOM 731 C C . VAL A 1 94 ? -9.479 -6.574 24.402 1.00 88.69 94 VAL A C 1
ATOM 733 O O . VAL A 1 94 ? -9.845 -6.341 23.252 1.00 88.69 94 VAL A O 1
ATOM 736 N N . MET A 1 95 ? -8.578 -7.523 24.673 1.00 86.44 95 MET A N 1
ATOM 737 C CA . MET A 1 95 ? -7.957 -8.350 23.637 1.00 86.44 95 MET A CA 1
ATOM 738 C C . MET A 1 95 ? -8.975 -9.254 22.920 1.00 86.44 95 MET A C 1
ATOM 740 O O . MET A 1 95 ? -8.854 -9.485 21.721 1.00 86.44 95 MET A O 1
ATOM 744 N N . ILE A 1 96 ? -10.012 -9.725 23.622 1.00 90.12 96 ILE A N 1
ATOM 745 C CA . ILE A 1 96 ? -11.077 -10.546 23.017 1.00 90.12 96 ILE A CA 1
ATOM 746 C C . ILE A 1 96 ? -11.900 -9.726 22.018 1.00 90.12 96 ILE A C 1
ATOM 748 O O . ILE A 1 96 ? -12.358 -10.265 21.017 1.00 90.12 96 ILE A O 1
ATOM 752 N N . VAL A 1 97 ? -12.064 -8.424 22.261 1.00 90.88 97 VAL A N 1
ATOM 753 C CA . VAL A 1 97 ? -12.831 -7.519 21.389 1.00 90.88 97 VAL A CA 1
ATOM 754 C C . VAL A 1 97 ? -11.965 -6.954 20.260 1.00 90.88 97 VAL A C 1
ATOM 756 O O . VAL A 1 97 ? -12.441 -6.791 19.136 1.00 90.88 97 VAL A O 1
ATOM 759 N N . SER A 1 98 ? -10.685 -6.679 20.528 1.00 91.38 98 SER A N 1
ATOM 760 C CA . SER A 1 98 ? -9.783 -6.057 19.556 1.00 91.38 98 SER A CA 1
ATOM 761 C C . SER A 1 98 ? -9.513 -6.949 18.348 1.00 91.38 98 SER A C 1
ATOM 763 O O . SER A 1 98 ? -9.470 -6.442 17.226 1.00 91.38 98 SER A O 1
ATOM 765 N N . PHE A 1 99 ? -9.374 -8.265 18.541 1.00 91.81 99 PHE A N 1
ATOM 766 C CA . PHE A 1 99 ? -9.083 -9.186 17.443 1.00 91.81 99 PHE A CA 1
ATOM 767 C C . PHE A 1 99 ? -10.219 -9.269 16.410 1.00 91.81 99 PHE A C 1
ATOM 769 O O . PHE A 1 99 ? -9.942 -8.979 15.243 1.00 91.81 99 PHE A O 1
ATOM 776 N N . PRO A 1 100 ? -11.482 -9.587 16.773 1.00 92.88 100 PRO A N 1
ATOM 777 C CA . PRO A 1 100 ? -12.586 -9.603 15.814 1.00 92.88 100 PRO A CA 1
ATOM 778 C C . PRO A 1 100 ? -12.755 -8.267 15.095 1.00 92.88 100 PRO A C 1
ATOM 780 O O . PRO A 1 100 ? -12.971 -8.243 13.886 1.00 92.88 100 PRO A O 1
ATOM 783 N N . LEU A 1 101 ? -12.604 -7.156 15.821 1.00 93.81 101 LEU A N 1
ATOM 784 C CA . LEU A 1 101 ? -12.775 -5.822 15.259 1.00 93.81 101 LEU A CA 1
ATOM 785 C C . LEU A 1 101 ? -11.663 -5.478 14.255 1.00 93.81 101 LEU A C 1
ATOM 787 O O . LEU A 1 101 ? -11.946 -5.004 13.156 1.00 93.81 101 LEU A O 1
ATOM 791 N N . THR A 1 102 ? -10.409 -5.790 14.592 1.00 92.50 102 THR A N 1
ATOM 792 C CA . THR A 1 102 ? -9.257 -5.608 13.694 1.00 92.50 102 THR A CA 1
ATOM 793 C C . THR A 1 102 ? -9.395 -6.466 12.438 1.00 92.50 102 THR A C 1
ATOM 795 O O . THR A 1 102 ? -9.140 -5.980 11.338 1.00 92.50 102 THR A O 1
ATOM 798 N N . ILE A 1 103 ? -9.833 -7.723 12.581 1.00 92.94 103 ILE A N 1
ATOM 799 C CA . ILE A 1 103 ? -10.052 -8.634 11.448 1.00 92.94 103 ILE A CA 1
ATOM 800 C C . ILE A 1 103 ? -11.181 -8.116 10.554 1.00 92.94 103 ILE A C 1
ATOM 802 O O . ILE A 1 103 ? -10.997 -8.039 9.342 1.00 92.94 103 ILE A O 1
ATOM 806 N N . ALA A 1 104 ? -12.324 -7.731 11.127 1.00 94.62 104 ALA A N 1
ATOM 807 C CA . ALA A 1 104 ? -13.476 -7.247 10.369 1.00 94.62 104 ALA A CA 1
ATOM 808 C C . ALA A 1 104 ? -13.132 -5.993 9.555 1.00 94.62 104 ALA A C 1
ATOM 810 O O . ALA A 1 104 ? -13.382 -5.943 8.351 1.00 94.62 104 ALA A O 1
ATOM 811 N N . VAL A 1 105 ? -12.493 -5.008 10.190 1.00 94.44 105 VAL A N 1
ATOM 812 C CA . VAL A 1 105 ? -12.063 -3.775 9.519 1.00 94.44 105 VAL A CA 1
ATOM 813 C C . VAL A 1 105 ? -10.977 -4.066 8.484 1.00 94.44 105 VAL A C 1
ATOM 815 O O . VAL A 1 105 ? -11.052 -3.568 7.362 1.00 94.44 105 VAL A O 1
ATOM 818 N N . GLY A 1 106 ? -9.998 -4.910 8.817 1.00 92.50 106 GLY A N 1
ATOM 819 C CA . GLY A 1 106 ? -8.939 -5.308 7.892 1.00 92.50 106 GLY A CA 1
ATOM 820 C C . GLY A 1 106 ? -9.482 -5.982 6.631 1.00 92.50 106 GLY A C 1
ATOM 821 O O . GLY A 1 106 ? -9.093 -5.608 5.526 1.00 92.50 106 GLY A O 1
ATOM 822 N N . LEU A 1 107 ? -10.417 -6.925 6.777 1.00 93.44 107 LEU A N 1
ATOM 823 C CA . LEU A 1 107 ? -11.058 -7.607 5.650 1.00 93.44 107 LEU A CA 1
ATOM 824 C C . LEU A 1 107 ? -11.964 -6.674 4.841 1.00 93.44 107 LEU A C 1
ATOM 826 O O . LEU A 1 107 ? -11.963 -6.757 3.615 1.00 93.44 107 LEU A O 1
ATOM 830 N N . PHE A 1 108 ? -12.686 -5.764 5.497 1.00 94.06 108 PHE A N 1
AT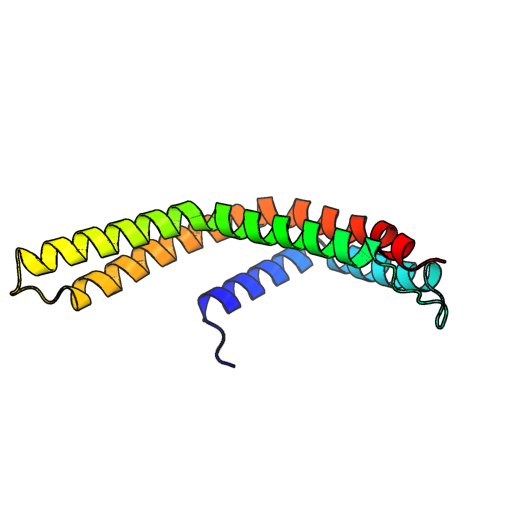OM 831 C CA . PHE A 1 108 ? -13.503 -4.759 4.817 1.00 94.06 108 PHE A CA 1
ATOM 832 C C . PHE A 1 108 ? -12.652 -3.879 3.891 1.00 94.06 108 PHE A C 1
ATOM 834 O O . PHE A 1 108 ? -12.924 -3.781 2.695 1.00 94.06 108 PHE A O 1
ATOM 841 N N . PHE A 1 109 ? -11.562 -3.306 4.410 1.00 92.81 109 PHE A N 1
ATOM 842 C CA . PHE A 1 109 ? -10.652 -2.488 3.604 1.00 92.81 109 PHE A CA 1
ATOM 843 C C . PHE A 1 109 ? -9.894 -3.293 2.551 1.00 92.81 109 PHE A C 1
ATOM 845 O O . PHE A 1 109 ? -9.619 -2.780 1.464 1.00 92.81 109 PHE A O 1
ATOM 852 N N . PHE A 1 110 ? -9.575 -4.554 2.840 1.00 91.12 110 PHE A N 1
ATOM 853 C CA . PHE A 1 110 ? -8.977 -5.446 1.857 1.00 91.12 110 PHE A CA 1
ATOM 854 C C . PHE A 1 110 ? -9.916 -5.687 0.672 1.00 91.12 110 PHE A C 1
ATOM 856 O O . PHE A 1 110 ? -9.482 -5.556 -0.469 1.00 91.12 110 PHE A O 1
ATOM 863 N N . GLY A 1 111 ? -11.199 -5.958 0.931 1.00 91.12 111 GLY A N 1
ATOM 864 C CA . GLY A 1 111 ? -12.220 -6.107 -0.108 1.00 91.12 111 GLY A CA 1
ATOM 865 C C . GLY A 1 111 ? -12.337 -4.866 -0.991 1.00 91.12 111 GLY A C 1
ATOM 866 O O . GLY A 1 111 ? -12.243 -4.979 -2.211 1.00 91.12 111 GLY A O 1
ATOM 867 N N . LEU A 1 112 ? -12.414 -3.678 -0.381 1.00 90.75 112 LEU A N 1
ATOM 868 C CA . LEU A 1 112 ? -12.413 -2.410 -1.123 1.00 90.75 112 LEU A CA 1
ATOM 869 C C . LEU A 1 112 ? -11.159 -2.259 -1.993 1.00 90.75 112 LEU A C 1
ATOM 871 O O . LEU A 1 112 ? -11.238 -1.875 -3.156 1.00 90.75 112 LEU A O 1
ATOM 875 N N . THR A 1 113 ? -9.991 -2.598 -1.443 1.00 88.12 113 THR A N 1
ATOM 876 C CA . THR A 1 113 ? -8.718 -2.505 -2.172 1.00 88.12 113 THR A CA 1
ATOM 877 C C . THR A 1 113 ? -8.695 -3.424 -3.390 1.00 88.12 113 THR A C 1
ATOM 879 O O . THR A 1 113 ? -8.158 -3.030 -4.420 1.00 88.12 113 THR A O 1
ATOM 882 N N . LEU A 1 114 ? -9.272 -4.626 -3.295 1.00 87.25 114 LEU A N 1
ATOM 883 C CA . LEU A 1 114 ? -9.362 -5.561 -4.420 1.00 87.25 114 LEU A CA 1
ATOM 884 C C . LEU A 1 114 ? -10.247 -5.029 -5.550 1.00 87.25 114 LEU A C 1
ATOM 886 O O . LEU A 1 114 ? -9.903 -5.214 -6.714 1.00 87.25 114 LEU A O 1
ATOM 890 N N . GLU A 1 115 ? -11.343 -4.349 -5.223 1.00 86.38 115 GLU A N 1
ATOM 891 C CA . GLU A 1 115 ? -12.221 -3.726 -6.219 1.00 86.38 115 GLU A CA 1
ATOM 892 C C . GLU A 1 115 ? -11.506 -2.584 -6.956 1.00 86.38 115 GLU A C 1
ATOM 894 O O . GLU A 1 115 ? -11.471 -2.545 -8.185 1.00 86.38 115 GLU A O 1
ATOM 899 N N . LEU A 1 116 ? -10.798 -1.734 -6.208 1.00 84.62 116 LEU A N 1
ATOM 900 C CA . LEU A 1 116 ? -9.946 -0.669 -6.752 1.00 84.62 116 LEU A CA 1
ATOM 901 C C . LEU A 1 116 ? -8.727 -1.203 -7.531 1.00 84.62 116 LEU A C 1
ATOM 903 O O . LEU A 1 116 ? -8.128 -0.481 -8.333 1.00 84.62 116 LEU A O 1
ATOM 907 N N . LEU A 1 117 ? -8.324 -2.455 -7.299 1.00 81.69 117 LEU A N 1
ATOM 908 C CA . LEU A 1 117 ? -7.080 -3.012 -7.822 1.00 81.69 117 LEU A CA 1
ATOM 909 C C . LEU A 1 117 ? -7.069 -3.066 -9.353 1.00 81.69 117 LEU A C 1
ATOM 911 O O . LEU A 1 117 ? -6.047 -2.743 -9.954 1.00 81.69 117 LEU A O 1
ATOM 915 N N . GLY A 1 118 ? -8.187 -3.431 -9.987 1.00 75.81 118 GLY A N 1
ATOM 916 C CA . GLY A 1 118 ? -8.292 -3.487 -11.449 1.00 75.81 118 GLY A CA 1
ATOM 917 C C . GLY A 1 118 ? -8.087 -2.118 -12.105 1.00 75.81 118 GLY A C 1
ATOM 918 O O . GLY A 1 118 ? -7.291 -1.985 -13.037 1.00 75.81 118 GLY A O 1
ATOM 919 N N . GLU A 1 119 ? -8.738 -1.090 -11.560 1.00 79.94 119 GLU A N 1
ATOM 920 C CA . GLU A 1 119 ? -8.651 0.290 -12.052 1.00 79.94 119 GLU A CA 1
ATOM 921 C C . GLU A 1 119 ? -7.270 0.912 -11.828 1.00 79.94 119 GLU A C 1
ATOM 923 O O . GLU A 1 119 ? -6.792 1.689 -12.655 1.00 79.94 119 GLU A O 1
ATOM 928 N N . ILE A 1 120 ? -6.603 0.565 -10.724 1.00 78.00 120 ILE A N 1
ATOM 929 C CA . ILE A 1 120 ? -5.260 1.068 -10.417 1.00 78.00 120 ILE A CA 1
ATOM 930 C C . ILE A 1 120 ? -4.205 0.336 -11.254 1.00 78.00 120 ILE A C 1
ATOM 932 O O . ILE A 1 120 ? -3.295 0.973 -11.798 1.00 78.00 120 ILE A O 1
ATOM 936 N N . LEU A 1 121 ? -4.297 -0.993 -11.359 1.00 74.56 121 LEU A N 1
ATOM 937 C CA . LEU A 1 121 ? -3.254 -1.816 -11.968 1.00 74.56 121 LEU A CA 1
ATOM 938 C C . LEU A 1 121 ? -3.219 -1.703 -13.490 1.00 74.56 121 LEU A C 1
ATOM 940 O O . LEU A 1 121 ? -2.123 -1.582 -14.036 1.00 74.56 121 LEU A O 1
ATOM 944 N N . ALA A 1 122 ? -4.361 -1.690 -14.182 1.00 71.88 122 ALA A N 1
ATOM 945 C CA . ALA A 1 122 ? -4.386 -1.615 -15.647 1.00 71.88 122 ALA A CA 1
ATOM 946 C C . ALA A 1 122 ? -3.563 -0.425 -16.211 1.00 71.88 122 ALA A C 1
ATOM 948 O O . ALA A 1 122 ? -2.630 -0.646 -16.994 1.00 71.88 122 ALA A O 1
ATOM 949 N N . PRO A 1 123 ? -3.782 0.833 -15.775 1.00 73.00 123 PRO A N 1
ATOM 950 C CA . PRO A 1 123 ? -2.973 1.963 -16.225 1.00 73.00 123 PRO A CA 1
ATOM 951 C C . PRO A 1 123 ? -1.568 1.998 -15.604 1.00 73.00 123 PRO A C 1
ATOM 953 O O . PRO A 1 123 ? -0.666 2.606 -16.191 1.00 73.00 123 PRO A O 1
ATOM 956 N N . ALA A 1 124 ? -1.353 1.400 -14.426 1.00 73.50 124 ALA A N 1
ATOM 957 C CA . ALA A 1 124 ? -0.032 1.336 -13.799 1.00 73.50 124 ALA A CA 1
ATOM 958 C C . ALA A 1 124 ? 0.913 0.390 -14.552 1.00 73.50 124 ALA A C 1
ATOM 960 O O . ALA A 1 124 ? 2.065 0.753 -14.799 1.00 73.50 124 ALA A O 1
ATOM 961 N N . TYR A 1 125 ? 0.430 -0.778 -14.978 1.00 73.00 125 TYR A N 1
ATOM 962 C CA . TYR A 1 125 ? 1.217 -1.735 -15.752 1.00 73.00 125 TYR A CA 1
ATOM 963 C C . TYR A 1 125 ? 1.534 -1.227 -17.159 1.00 73.00 125 TYR A C 1
ATOM 965 O O . TYR A 1 125 ? 2.685 -1.327 -17.585 1.00 73.00 125 TYR A O 1
ATOM 973 N N . GLY A 1 126 ? 0.569 -0.603 -17.847 1.00 69.50 126 GLY A N 1
ATOM 974 C CA . GLY A 1 126 ? 0.824 0.025 -19.149 1.00 69.50 126 GLY A CA 1
ATOM 975 C C . GLY A 1 126 ? 1.920 1.096 -19.069 1.00 69.50 126 GLY A C 1
ATOM 976 O O . GLY A 1 126 ? 2.843 1.122 -19.885 1.00 69.50 126 GLY A O 1
ATOM 977 N N . ARG A 1 127 ? 1.893 1.926 -18.016 1.00 74.00 127 ARG A N 1
ATOM 978 C CA . ARG A 1 127 ? 2.973 2.883 -17.733 1.00 74.00 127 ARG A CA 1
ATOM 979 C C . ARG A 1 127 ? 4.294 2.186 -17.416 1.00 74.00 127 ARG A C 1
ATOM 981 O O . ARG A 1 127 ? 5.320 2.616 -17.927 1.00 74.00 127 ARG A O 1
ATOM 988 N N . ALA A 1 128 ? 4.292 1.137 -16.595 1.00 71.25 128 ALA A N 1
ATOM 989 C CA . ALA A 1 128 ? 5.509 0.426 -16.205 1.00 71.25 128 ALA A CA 1
ATOM 990 C C . ALA A 1 128 ? 6.236 -0.191 -17.410 1.00 71.25 128 ALA A C 1
ATOM 992 O O . ALA A 1 128 ? 7.451 -0.031 -17.529 1.00 71.25 128 ALA A O 1
ATOM 993 N N . VAL A 1 129 ? 5.506 -0.819 -18.337 1.00 69.06 129 VAL A N 1
ATOM 994 C CA . VAL A 1 129 ? 6.113 -1.362 -19.561 1.00 69.06 129 VAL A CA 1
ATOM 995 C C . VAL A 1 129 ? 6.580 -0.242 -20.496 1.00 69.06 129 VAL A C 1
ATOM 997 O O . VAL A 1 129 ? 7.687 -0.306 -21.024 1.00 69.06 129 VAL A O 1
ATOM 1000 N N . GLY A 1 130 ? 5.817 0.848 -20.621 1.00 69.00 130 GLY A N 1
ATOM 1001 C CA . GLY A 1 130 ? 6.235 2.028 -21.390 1.00 69.00 130 GLY A CA 1
ATOM 1002 C C . GLY A 1 130 ? 7.495 2.728 -20.855 1.00 69.00 130 GLY A C 1
ATOM 1003 O O . GLY A 1 130 ? 8.152 3.464 -21.592 1.00 69.00 130 GLY A O 1
ATOM 1004 N N . LEU A 1 131 ? 7.878 2.491 -19.595 1.00 73.94 131 LEU A N 1
ATOM 1005 C CA . LEU A 1 131 ? 9.128 2.998 -19.021 1.00 73.94 131 LEU A CA 1
ATOM 1006 C C . LEU A 1 131 ? 10.352 2.155 -19.400 1.00 73.94 131 LEU A C 1
ATOM 1008 O O . LEU A 1 131 ? 11.468 2.651 -19.251 1.00 73.94 131 LEU A O 1
ATOM 1012 N N . MET A 1 132 ? 10.185 0.931 -19.912 1.00 71.81 132 MET A N 1
ATOM 1013 C CA . MET A 1 132 ? 11.307 0.055 -20.273 1.00 71.81 132 MET A CA 1
ATOM 1014 C C . MET A 1 132 ? 12.267 0.704 -21.290 1.00 71.81 132 MET A C 1
ATOM 1016 O O . MET A 1 132 ? 13.455 0.809 -20.974 1.00 71.81 132 MET A O 1
ATOM 1020 N N . PRO A 1 133 ? 11.807 1.266 -22.428 1.00 69.62 133 PRO A N 1
ATOM 1021 C CA . PRO A 1 133 ? 12.700 1.948 -23.368 1.00 69.62 133 PRO A CA 1
ATOM 1022 C C . PRO A 1 133 ? 13.392 3.172 -22.754 1.00 69.62 133 PRO A C 1
ATOM 1024 O O . PRO A 1 133 ? 14.518 3.507 -23.117 1.00 69.62 133 PRO A O 1
ATOM 1027 N N . PHE A 1 1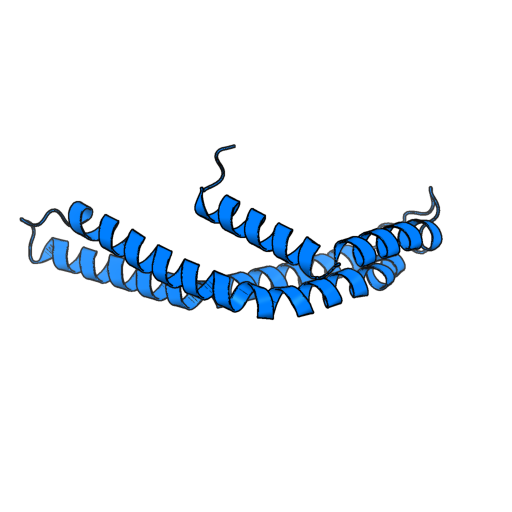34 ? 12.731 3.859 -21.814 1.00 71.62 134 PHE A N 1
ATOM 1028 C CA . PHE A 1 134 ? 13.294 5.017 -21.118 1.00 71.62 134 PHE A CA 1
ATOM 1029 C C . PHE A 1 134 ? 14.396 4.607 -20.135 1.00 71.62 134 PHE A C 1
ATOM 1031 O O . PHE A 1 134 ? 15.454 5.231 -20.108 1.00 71.62 134 PHE A O 1
ATOM 1038 N N . ILE A 1 135 ? 14.185 3.525 -19.382 1.00 74.25 135 ILE A N 1
ATOM 1039 C CA . ILE A 1 135 ? 15.175 2.963 -18.458 1.00 74.25 135 ILE A CA 1
ATOM 1040 C C . ILE A 1 135 ? 16.438 2.540 -19.220 1.00 74.25 135 ILE A C 1
ATOM 1042 O O . ILE A 1 135 ? 17.549 2.830 -18.783 1.00 74.25 135 ILE A O 1
ATOM 1046 N N . MET A 1 136 ? 16.284 1.940 -20.401 1.00 73.56 136 MET A N 1
ATOM 1047 C CA . MET A 1 136 ? 17.414 1.490 -21.225 1.00 73.56 136 MET A CA 1
ATOM 1048 C C . MET A 1 136 ? 18.307 2.636 -21.707 1.00 73.56 136 MET A C 1
ATOM 1050 O O . MET A 1 136 ? 19.519 2.459 -21.830 1.00 73.56 136 MET A O 1
ATOM 1054 N N . LYS A 1 137 ? 17.755 3.842 -21.906 1.00 72.00 137 LYS A N 1
ATOM 1055 C CA . LYS A 1 137 ? 18.557 5.028 -22.253 1.00 72.00 137 LYS A CA 1
ATOM 1056 C C . LYS A 1 137 ? 19.569 5.395 -21.167 1.00 72.00 137 LYS A C 1
ATOM 1058 O O . LYS A 1 137 ? 20.608 5.958 -21.494 1.00 72.00 137 LYS A O 1
ATOM 1063 N N . PHE A 1 138 ? 19.309 5.064 -19.902 1.00 72.25 138 PHE A N 1
ATOM 1064 C CA . PHE A 1 138 ? 20.266 5.322 -18.822 1.00 72.25 138 PHE A CA 1
ATOM 1065 C C . PHE A 1 138 ? 21.469 4.387 -18.834 1.00 72.25 138 PHE A C 1
ATOM 1067 O O . PHE A 1 138 ? 22.484 4.725 -18.236 1.00 72.25 138 PHE A O 1
ATOM 1074 N N . PHE A 1 139 ? 21.378 3.243 -19.507 1.00 68.50 139 PHE A N 1
ATOM 1075 C CA . PHE A 1 139 ? 22.494 2.309 -19.599 1.00 68.50 139 PHE A CA 1
ATOM 1076 C C . PHE A 1 139 ? 23.300 2.449 -20.892 1.00 68.50 139 PHE A C 1
ATOM 1078 O O . PHE A 1 139 ? 24.400 1.908 -20.991 1.00 68.50 139 PHE A O 1
ATOM 1085 N N . ARG A 1 140 ? 22.765 3.167 -21.884 1.00 64.12 140 ARG A N 1
ATOM 1086 C CA . ARG A 1 140 ? 23.458 3.458 -23.139 1.00 64.12 140 ARG A CA 1
ATOM 1087 C C . ARG A 1 140 ? 24.471 4.577 -22.886 1.00 64.12 140 ARG A C 1
ATOM 1089 O O . ARG A 1 140 ? 24.081 5.612 -22.344 1.00 64.12 140 ARG A O 1
ATOM 1096 N N . GLY A 1 141 ? 25.745 4.328 -23.211 1.00 56.44 141 GLY A N 1
ATOM 1097 C CA . GLY A 1 141 ? 26.853 5.295 -23.145 1.00 56.44 141 GLY A CA 1
ATOM 1098 C C . GLY A 1 141 ? 26.485 6.618 -23.786 1.00 56.44 141 GLY A C 1
ATOM 1099 O O . GLY A 1 141 ? 26.077 6.582 -24.965 1.00 56.44 141 GLY A O 1
#